Protein AF-F4WIS3-F1 (afdb_monomer)

Secondary structure (DSSP, 8-state):
-TTTTT----HHHHHHHHHHH-SS-SSS--HHHHHHHHHHHHTT-SPTT-HHHHHHHHH---HHHHHHHHHHHHHHHHHHHHHHHHHHHHHHHHHHHHHHHHHHHHHHHHHHHHHHHHHH--

Mean predicted aligned error: 10.03 Å

Radius of gyration: 25.32 Å; Cα contacts (8 Å, |Δi|>4): 57; chains: 1; bounding box: 75×23×60 Å

Sequence (122 aa):
MMEVLGAPQTHLGLKAMIQEVDEDGDGRISFREFLLIYRKARAGELEQDSGLSQLARLTEVDVDEVGVTGAKNFFEAKIEQLRKASKFEDEIRMEQEERKREEEEKAARREQFRQKAAIFGK

Structure (mmCIF, N/CA/C/O backbone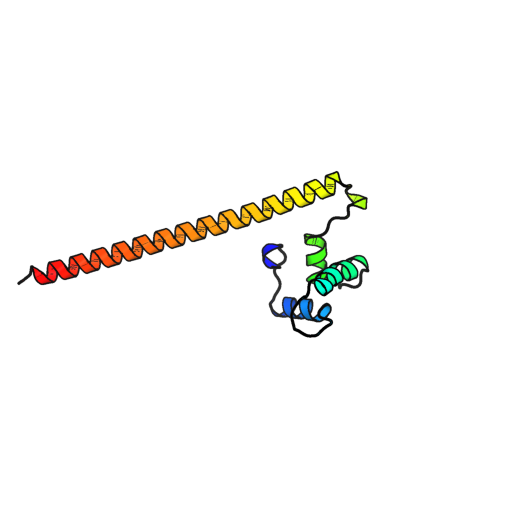):
data_AF-F4WIS3-F1
#
_entry.id   AF-F4WIS3-F1
#
loop_
_atom_site.group_PDB
_atom_site.id
_atom_site.type_symbol
_atom_site.label_atom_id
_atom_site.label_alt_id
_atom_site.label_comp_id
_atom_site.label_asym_id
_atom_site.label_entity_id
_atom_site.label_seq_id
_atom_site.pdbx_PDB_ins_code
_atom_site.Cartn_x
_atom_site.Cartn_y
_atom_site.Cartn_z
_atom_site.occupancy
_atom_site.B_iso_or_equiv
_atom_site.auth_seq_id
_atom_site.auth_comp_id
_atom_site.auth_asym_id
_atom_site.auth_atom_id
_atom_site.pdbx_PDB_model_num
ATOM 1 N N . MET A 1 1 ? -9.412 -2.317 1.793 1.00 74.12 1 MET A N 1
ATOM 2 C CA . MET A 1 1 ? -7.968 -2.553 1.539 1.00 74.12 1 MET A CA 1
ATOM 3 C C . MET A 1 1 ? -7.242 -1.254 1.211 1.00 74.12 1 MET A C 1
ATOM 5 O O . MET A 1 1 ? -6.413 -0.853 2.009 1.00 74.12 1 MET A O 1
ATOM 9 N N . MET A 1 2 ? -7.571 -0.565 0.111 1.00 84.94 2 MET A N 1
ATOM 10 C CA . MET A 1 2 ? -6.877 0.673 -0.297 1.00 84.94 2 MET A CA 1
ATOM 11 C C . MET A 1 2 ? -6.971 1.824 0.725 1.00 84.94 2 MET A C 1
ATOM 13 O O . MET A 1 2 ? -5.998 2.543 0.930 1.00 84.94 2 MET A O 1
ATOM 17 N N . GLU A 1 3 ? -8.090 1.940 1.448 1.00 84.00 3 GLU A N 1
ATOM 18 C CA . GLU A 1 3 ? -8.252 2.901 2.556 1.00 84.00 3 GLU A CA 1
ATOM 19 C C . GLU A 1 3 ? -7.243 2.665 3.691 1.00 84.00 3 GLU A C 1
ATOM 21 O O . GLU A 1 3 ? -6.596 3.602 4.148 1.00 84.00 3 GLU A O 1
ATOM 26 N N . VAL A 1 4 ? -7.035 1.402 4.082 1.00 78.56 4 VAL A N 1
ATOM 27 C CA . VAL A 1 4 ? -6.077 1.004 5.135 1.00 78.56 4 VAL A CA 1
ATOM 28 C C . VAL A 1 4 ? -4.634 1.302 4.720 1.00 78.56 4 VAL A C 1
ATOM 30 O O . VAL A 1 4 ? -3.771 1.544 5.559 1.00 78.56 4 VAL A O 1
ATOM 33 N N . LEU A 1 5 ? -4.363 1.303 3.416 1.00 78.88 5 LEU A N 1
ATOM 34 C CA . LEU A 1 5 ? -3.048 1.622 2.871 1.00 78.88 5 LEU A CA 1
ATOM 35 C C . LEU A 1 5 ? -2.798 3.134 2.754 1.00 78.88 5 LEU A C 1
ATOM 37 O O . LEU A 1 5 ? -1.689 3.519 2.396 1.00 78.88 5 LEU A O 1
ATOM 41 N N . GLY A 1 6 ? -3.780 3.984 3.080 1.00 80.38 6 GLY A N 1
ATOM 42 C CA . GLY A 1 6 ? -3.658 5.444 3.003 1.00 80.38 6 GLY A CA 1
ATOM 43 C C . GLY A 1 6 ? -3.843 6.021 1.597 1.00 80.38 6 GLY A C 1
ATOM 44 O O . GLY A 1 6 ? -3.587 7.203 1.388 1.00 80.38 6 GLY A O 1
ATOM 45 N N . ALA A 1 7 ? -4.307 5.210 0.643 1.00 85.44 7 ALA A N 1
ATOM 46 C CA . ALA A 1 7 ? -4.592 5.613 -0.732 1.00 85.44 7 ALA A CA 1
ATOM 47 C C . ALA A 1 7 ? -6.039 5.250 -1.094 1.00 85.44 7 ALA A C 1
ATOM 49 O O . ALA A 1 7 ? -6.259 4.324 -1.878 1.00 85.44 7 ALA A O 1
ATOM 50 N N . PRO A 1 8 ? -7.045 5.921 -0.500 1.00 88.56 8 PRO A N 1
ATOM 51 C CA . PRO A 1 8 ? -8.446 5.603 -0.749 1.00 88.56 8 PRO A CA 1
ATOM 52 C C . PRO A 1 8 ? -8.769 5.706 -2.244 1.00 88.56 8 PRO A C 1
ATOM 54 O O . PRO A 1 8 ? -8.333 6.627 -2.931 1.00 88.56 8 PRO A O 1
ATOM 57 N N . GLN A 1 9 ? -9.545 4.747 -2.744 1.00 90.69 9 GLN A N 1
ATOM 58 C CA . GLN A 1 9 ? -9.948 4.665 -4.146 1.00 90.69 9 GLN A CA 1
ATOM 59 C C . GLN A 1 9 ? -11.468 4.696 -4.252 1.00 90.69 9 GLN A C 1
ATOM 61 O O . GLN A 1 9 ? -12.176 4.185 -3.384 1.00 90.69 9 GLN A O 1
ATOM 66 N N . THR A 1 10 ? -11.978 5.264 -5.343 1.00 93.06 10 THR A N 1
ATOM 67 C CA . THR A 1 10 ? -13.413 5.192 -5.640 1.00 93.06 10 THR A CA 1
ATOM 68 C C . THR A 1 10 ? -13.803 3.766 -6.025 1.00 93.06 10 THR A C 1
ATOM 70 O O . THR A 1 10 ? -12.976 2.980 -6.482 1.00 93.06 10 THR A O 1
ATOM 73 N N . HIS A 1 11 ? -15.089 3.432 -5.919 1.00 90.31 11 HIS A N 1
ATOM 74 C CA . HIS A 1 11 ? -15.586 2.131 -6.374 1.00 90.31 11 HIS A CA 1
ATOM 75 C C . HIS A 1 11 ? -15.299 1.874 -7.869 1.00 90.31 11 HIS A C 1
ATOM 77 O O . HIS A 1 11 ? -15.005 0.748 -8.260 1.00 90.31 11 HIS A O 1
ATOM 83 N N . LEU A 1 12 ? -15.347 2.919 -8.705 1.00 92.62 12 LEU A N 1
ATOM 84 C CA . LEU A 1 12 ? -14.958 2.827 -10.116 1.00 92.62 12 LEU A CA 1
ATOM 85 C C . LEU A 1 12 ? -13.453 2.575 -10.271 1.00 92.62 12 LEU A C 1
ATOM 87 O O . LEU A 1 12 ? -13.070 1.720 -11.062 1.00 92.62 12 LEU A O 1
ATOM 91 N N . GLY A 1 13 ? -12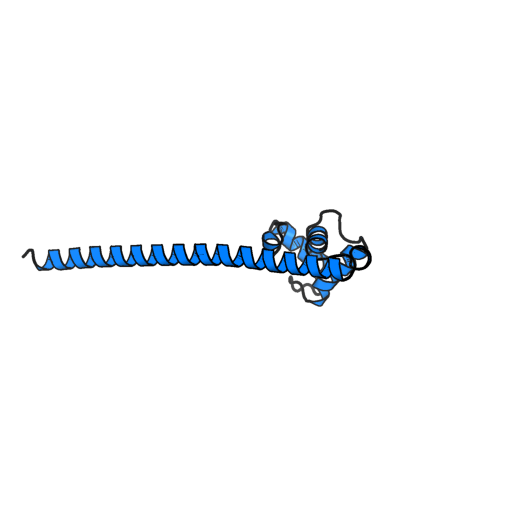.622 3.255 -9.475 1.00 91.75 13 GLY A N 1
ATOM 92 C CA . GLY A 1 13 ? -11.175 3.034 -9.448 1.00 91.75 13 GLY A CA 1
ATOM 93 C C . GLY A 1 13 ? -10.815 1.604 -9.046 1.00 91.75 13 GLY A C 1
ATOM 94 O O . GLY A 1 13 ? -10.028 0.959 -9.726 1.00 91.75 13 GLY A O 1
ATOM 95 N N . LEU A 1 14 ? -11.462 1.059 -8.012 1.00 92.19 14 LEU A N 1
ATOM 96 C CA . LEU A 1 14 ? -11.258 -0.333 -7.596 1.00 92.19 14 LEU A CA 1
ATOM 97 C C . LEU A 1 14 ? -11.651 -1.334 -8.689 1.00 92.19 14 LEU A C 1
ATOM 99 O O . LEU A 1 14 ? -10.941 -2.312 -8.901 1.00 92.19 14 LEU A O 1
ATOM 103 N N . LYS A 1 15 ? -12.754 -1.089 -9.405 1.00 93.19 15 LYS A N 1
ATOM 104 C CA . LYS A 1 15 ? -13.147 -1.933 -10.542 1.00 93.19 15 LYS A CA 1
ATOM 105 C C . LYS A 1 15 ? -12.124 -1.891 -11.671 1.00 93.19 15 LYS A C 1
ATOM 107 O O . LYS A 1 15 ? -11.796 -2.944 -12.202 1.00 93.19 15 LYS A O 1
ATOM 112 N N . ALA A 1 16 ? -11.616 -0.706 -12.005 1.00 92.50 16 ALA A N 1
ATOM 113 C CA . ALA A 1 16 ? -10.574 -0.555 -13.017 1.00 92.50 16 ALA A CA 1
ATOM 114 C C . ALA A 1 16 ? -9.287 -1.291 -12.609 1.00 92.50 16 ALA A C 1
ATOM 116 O O . ALA A 1 16 ? -8.721 -2.020 -13.414 1.00 92.50 16 ALA A O 1
ATOM 117 N N . MET A 1 17 ? -8.886 -1.182 -11.338 1.00 93.31 17 MET A N 1
ATOM 118 C CA . MET A 1 17 ? -7.725 -1.899 -10.803 1.00 93.31 17 MET A CA 1
ATOM 119 C C . MET A 1 17 ? -7.860 -3.420 -10.926 1.00 93.31 17 MET A C 1
ATOM 121 O O . MET A 1 17 ? -6.889 -4.077 -11.278 1.00 93.31 17 MET A O 1
ATOM 125 N N . ILE A 1 18 ? -9.039 -3.981 -10.625 1.00 94.19 18 ILE A N 1
ATOM 126 C CA . ILE A 1 18 ? -9.294 -5.422 -10.783 1.00 94.19 18 ILE A CA 1
ATOM 127 C C . ILE A 1 18 ? -9.192 -5.796 -12.263 1.00 94.19 18 ILE A C 1
ATOM 129 O O . ILE A 1 18 ? -8.398 -6.655 -12.615 1.00 94.19 18 ILE A O 1
ATOM 133 N N . GLN A 1 19 ? -9.914 -5.087 -13.135 1.00 93.50 19 GLN A N 1
ATOM 134 C CA . GLN A 1 19 ? -9.942 -5.360 -14.578 1.00 93.50 19 GLN A CA 1
ATOM 135 C C . GLN A 1 19 ? -8.565 -5.310 -15.253 1.00 93.50 19 GLN A C 1
ATOM 137 O O . GLN A 1 19 ? -8.360 -5.955 -16.274 1.00 93.50 19 GLN A O 1
ATOM 142 N N . GLU A 1 20 ? -7.623 -4.536 -14.718 1.00 92.31 20 GLU A N 1
ATOM 143 C CA . GLU A 1 20 ? -6.277 -4.420 -15.277 1.00 92.31 20 GLU A CA 1
ATOM 144 C C . GLU A 1 20 ? -5.413 -5.677 -15.059 1.00 92.31 20 GLU A C 1
ATOM 146 O O . GLU A 1 20 ? -4.459 -5.912 -15.812 1.00 92.31 20 GLU A O 1
ATOM 151 N N . VAL A 1 21 ? -5.706 -6.483 -14.034 1.00 93.50 21 VAL A N 1
ATOM 152 C CA . VAL A 1 21 ? -4.911 -7.673 -13.672 1.00 93.50 21 VAL A CA 1
ATOM 153 C C . VAL A 1 21 ? -5.700 -8.975 -13.623 1.00 93.50 21 VAL A C 1
ATOM 155 O O . VAL A 1 21 ? -5.063 -10.018 -13.547 1.00 93.50 21 VAL A O 1
ATOM 158 N N . ASP A 1 22 ? -7.028 -8.910 -13.683 1.00 95.88 22 ASP A N 1
ATOM 159 C CA . ASP A 1 22 ? -7.950 -10.044 -13.772 1.00 95.88 22 ASP A CA 1
ATOM 160 C C . ASP A 1 22 ? -7.810 -10.731 -15.144 1.00 95.88 22 ASP A C 1
ATOM 162 O O . ASP A 1 22 ? -8.353 -10.278 -16.155 1.00 95.88 22 ASP A O 1
ATOM 166 N N . GLU A 1 23 ? -6.993 -11.784 -15.199 1.00 94.44 23 GLU A N 1
ATOM 167 C CA . GLU A 1 23 ? -6.702 -12.531 -16.426 1.00 94.44 23 GLU A CA 1
ATOM 168 C C . GLU A 1 23 ? -7.743 -13.629 -16.687 1.00 94.44 23 GLU A C 1
ATOM 170 O O . GLU A 1 23 ? -7.907 -14.041 -17.840 1.00 94.44 23 GLU A O 1
ATOM 175 N N . ASP A 1 24 ? -8.428 -14.114 -15.644 1.00 95.00 24 ASP A N 1
ATOM 176 C CA . ASP A 1 24 ? -9.429 -15.181 -15.751 1.00 95.00 24 ASP A CA 1
ATOM 177 C C . ASP A 1 24 ? -10.887 -14.683 -15.810 1.00 95.00 24 ASP A C 1
ATOM 179 O O . ASP A 1 24 ? -11.779 -15.429 -16.231 1.00 95.00 24 ASP A O 1
ATOM 183 N N . GLY A 1 25 ? -11.117 -13.404 -15.516 1.00 95.38 25 GLY A N 1
ATOM 184 C CA . GLY A 1 25 ? -12.401 -12.726 -15.636 1.00 95.38 25 GLY A CA 1
ATOM 185 C C . GLY A 1 25 ? -13.381 -13.046 -14.507 1.00 95.38 25 GLY A C 1
ATOM 186 O O . GLY A 1 25 ? -14.591 -12.874 -14.701 1.00 95.38 25 GLY A O 1
ATOM 187 N N . ASP A 1 26 ? -12.913 -13.539 -13.355 1.00 95.44 26 ASP A N 1
ATOM 188 C CA . ASP A 1 26 ? -13.773 -13.874 -12.215 1.00 95.44 26 ASP A CA 1
ATOM 189 C C . ASP A 1 26 ? -14.205 -12.642 -11.387 1.00 95.44 26 ASP A C 1
ATOM 191 O O . ASP A 1 26 ? -15.058 -12.741 -10.490 1.00 95.44 26 ASP A O 1
ATOM 195 N N . GLY A 1 27 ? -13.671 -11.461 -11.724 1.00 93.81 27 GLY A N 1
ATOM 196 C CA . GLY A 1 27 ? -13.956 -10.193 -11.062 1.00 93.81 27 GLY A CA 1
ATOM 197 C C . GLY A 1 27 ? -13.303 -10.064 -9.686 1.00 93.81 27 GLY A C 1
ATOM 198 O O . GLY A 1 27 ? -13.730 -9.227 -8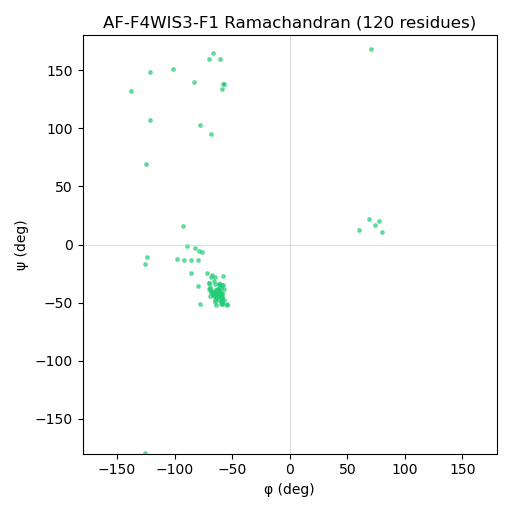.878 1.00 93.81 27 GLY A O 1
ATOM 199 N N . ARG A 1 28 ? -12.308 -10.898 -9.383 1.00 92.94 28 ARG A N 1
ATOM 200 C CA . ARG A 1 28 ? -11.508 -10.899 -8.157 1.00 92.94 28 ARG A CA 1
ATOM 201 C C . ARG A 1 28 ? -10.029 -10.821 -8.534 1.00 92.94 28 ARG A C 1
ATOM 203 O O . ARG A 1 28 ? -9.659 -10.643 -9.681 1.00 92.94 28 ARG A O 1
ATOM 210 N N . ILE A 1 29 ? -9.177 -10.830 -7.512 1.00 93.06 29 ILE A N 1
ATOM 211 C CA . ILE A 1 29 ? -7.727 -10.874 -7.690 1.00 93.06 29 ILE A CA 1
ATOM 212 C C . ILE A 1 29 ? -7.244 -12.125 -6.969 1.00 93.06 29 ILE A C 1
ATOM 214 O O . ILE A 1 29 ? -7.235 -12.191 -5.735 1.00 93.06 29 ILE A O 1
ATOM 218 N N . SER A 1 30 ? -6.863 -13.127 -7.746 1.00 95.31 30 SER A N 1
ATOM 219 C CA . SER A 1 30 ? -6.160 -14.309 -7.272 1.00 95.31 30 SER A CA 1
ATOM 220 C C . SER A 1 30 ? -4.752 -13.947 -6.785 1.00 95.31 30 SER A C 1
ATOM 222 O O . SER A 1 30 ? -4.194 -12.893 -7.093 1.00 95.31 30 SER A O 1
ATOM 224 N N . PHE A 1 31 ? -4.112 -14.851 -6.040 1.00 94.19 31 PHE A N 1
ATOM 225 C CA . PHE A 1 31 ? -2.739 -14.623 -5.581 1.00 94.19 31 PHE A CA 1
ATOM 226 C C . PHE A 1 31 ? -1.752 -14.410 -6.743 1.00 94.19 31 PHE A C 1
ATOM 228 O O . PHE A 1 31 ? -0.835 -13.599 -6.637 1.00 94.19 31 PHE A O 1
ATOM 235 N N . ARG A 1 32 ? -1.952 -15.101 -7.875 1.00 95.56 32 ARG A N 1
ATOM 236 C CA . ARG A 1 32 ? -1.104 -14.939 -9.064 1.00 95.56 32 ARG A CA 1
ATOM 237 C C . ARG A 1 32 ? -1.263 -13.546 -9.679 1.00 95.56 32 ARG A C 1
ATOM 239 O O . ARG A 1 32 ? -0.262 -12.924 -10.016 1.00 95.56 32 ARG A O 1
ATOM 246 N N . GLU A 1 33 ? -2.488 -13.049 -9.786 1.00 95.06 33 GLU A N 1
ATOM 247 C CA . GLU A 1 33 ? -2.781 -11.713 -10.327 1.00 95.06 33 GLU A CA 1
ATOM 248 C C . GLU A 1 33 ? -2.320 -10.613 -9.373 1.00 95.06 33 GLU A C 1
ATOM 250 O O . GLU A 1 33 ? -1.800 -9.586 -9.802 1.00 95.06 33 GLU A O 1
ATOM 255 N N . PHE A 1 34 ? -2.384 -10.865 -8.064 1.00 92.56 34 PHE A N 1
ATOM 256 C CA . PHE A 1 34 ? -1.782 -9.981 -7.075 1.00 92.56 34 PHE A CA 1
ATOM 257 C C . PHE A 1 34 ? -0.271 -9.820 -7.299 1.00 92.56 34 PHE A C 1
ATOM 259 O O . PHE A 1 34 ? 0.234 -8.701 -7.303 1.00 92.56 34 PHE A O 1
ATOM 266 N N . LEU A 1 35 ? 0.461 -10.911 -7.557 1.00 92.69 35 LEU A N 1
ATOM 267 C CA . LEU A 1 35 ? 1.888 -10.835 -7.907 1.00 92.69 35 LEU A CA 1
ATOM 268 C C . LEU A 1 35 ? 2.127 -10.131 -9.251 1.00 92.69 35 LEU A C 1
ATOM 270 O O . LEU A 1 35 ? 3.152 -9.465 -9.430 1.00 92.69 35 LEU A O 1
ATOM 274 N N . LEU A 1 36 ? 1.184 -10.249 -10.189 1.00 93.50 36 LEU A N 1
ATOM 275 C CA . LEU A 1 36 ? 1.258 -9.578 -11.483 1.00 93.50 36 LEU A CA 1
ATOM 276 C C . LEU A 1 36 ? 1.279 -8.053 -11.328 1.00 93.50 36 LEU A C 1
ATOM 278 O O . LEU A 1 36 ? 1.993 -7.398 -12.084 1.00 93.50 36 LEU A O 1
ATOM 282 N N . ILE A 1 37 ? 0.592 -7.496 -10.324 1.00 93.00 37 ILE A N 1
ATOM 283 C CA . ILE A 1 37 ? 0.626 -6.056 -10.015 1.00 93.00 37 ILE A CA 1
ATOM 284 C C . ILE A 1 37 ? 2.072 -5.581 -9.818 1.00 93.00 37 ILE A C 1
ATOM 286 O O . ILE A 1 37 ? 2.506 -4.636 -10.474 1.00 93.00 37 ILE A O 1
ATOM 290 N N . TYR A 1 38 ? 2.845 -6.268 -8.974 1.00 91.75 38 TYR A N 1
ATOM 291 C CA . TYR A 1 38 ? 4.238 -5.905 -8.684 1.00 91.75 38 TYR A CA 1
ATOM 292 C C . TYR A 1 38 ? 5.155 -6.133 -9.887 1.00 91.75 38 TYR A C 1
ATOM 294 O O . TYR A 1 38 ? 6.033 -5.317 -10.170 1.00 91.75 38 TYR A O 1
ATOM 302 N N . ARG A 1 39 ? 4.915 -7.199 -10.663 1.00 92.50 39 ARG A N 1
ATOM 303 C CA . ARG A 1 39 ? 5.629 -7.427 -11.929 1.00 92.50 39 ARG A CA 1
ATOM 304 C C . ARG A 1 39 ? 5.427 -6.255 -12.893 1.00 92.50 39 ARG A C 1
ATOM 306 O O . ARG A 1 39 ? 6.405 -5.748 -13.437 1.00 92.50 39 ARG A O 1
ATOM 313 N N . LYS A 1 40 ? 4.174 -5.836 -13.098 1.00 92.38 40 LYS A N 1
ATOM 314 C CA . LYS A 1 40 ? 3.806 -4.713 -13.971 1.00 92.38 40 LYS A CA 1
ATOM 315 C C . LYS A 1 40 ? 4.378 -3.394 -13.450 1.00 92.38 40 LYS A C 1
ATOM 317 O O . LYS A 1 40 ? 4.918 -2.621 -14.236 1.00 92.38 40 LYS A O 1
ATOM 322 N N . ALA A 1 41 ? 4.326 -3.164 -12.135 1.00 91.56 41 ALA A N 1
ATOM 323 C CA . ALA A 1 41 ? 4.900 -1.980 -11.497 1.00 91.56 41 ALA A CA 1
ATOM 324 C C . ALA A 1 41 ? 6.404 -1.870 -11.776 1.00 91.56 41 ALA A C 1
ATOM 326 O O . ALA A 1 41 ? 6.869 -0.848 -12.277 1.00 91.56 41 ALA A O 1
ATOM 327 N N . ARG A 1 42 ? 7.151 -2.955 -11.537 1.00 88.38 42 ARG A N 1
ATOM 328 C CA . ARG A 1 42 ? 8.596 -3.016 -11.783 1.00 88.38 42 ARG A CA 1
ATOM 329 C C . ARG A 1 42 ? 8.954 -2.889 -13.266 1.00 88.38 42 ARG A C 1
ATOM 331 O O . ARG A 1 42 ? 9.991 -2.326 -13.598 1.00 88.38 42 ARG A O 1
ATOM 338 N N . ALA A 1 43 ? 8.107 -3.406 -14.153 1.00 91.69 43 ALA A N 1
ATOM 339 C CA . ALA A 1 43 ? 8.273 -3.275 -15.598 1.00 91.69 43 ALA A CA 1
ATOM 340 C C . ALA A 1 43 ? 7.902 -1.877 -16.136 1.00 91.69 43 ALA A C 1
ATOM 342 O O . ALA A 1 43 ? 8.118 -1.612 -17.316 1.00 91.69 43 ALA A O 1
ATOM 343 N N . GLY A 1 44 ? 7.350 -0.986 -15.300 1.00 90.50 44 GLY A N 1
ATOM 344 C CA . GLY A 1 44 ? 6.862 0.326 -15.732 1.00 90.50 44 GLY A CA 1
ATOM 345 C C . GLY A 1 44 ? 5.621 0.247 -16.628 1.00 90.50 44 GLY A C 1
ATOM 346 O O . GLY A 1 44 ? 5.360 1.169 -17.393 1.00 90.50 44 GLY A O 1
ATOM 347 N N . GLU A 1 45 ? 4.876 -0.858 -16.559 1.00 93.25 45 GLU A N 1
ATOM 348 C CA . GLU A 1 45 ? 3.674 -1.106 -17.367 1.00 93.25 45 GLU A CA 1
ATOM 349 C C . GLU A 1 45 ? 2.406 -0.507 -16.740 1.00 93.25 45 GLU A C 1
ATOM 351 O O . GLU A 1 45 ? 1.378 -0.424 -17.406 1.00 93.25 45 GLU A O 1
ATOM 356 N N . LEU A 1 46 ? 2.467 -0.101 -15.467 1.00 90.75 46 LEU A N 1
ATOM 357 C CA . LEU A 1 46 ? 1.361 0.573 -14.788 1.00 90.75 46 LEU A CA 1
ATOM 358 C C . LEU A 1 46 ? 1.374 2.069 -15.101 1.00 90.75 46 LEU A C 1
ATOM 360 O O . LEU A 1 46 ? 2.426 2.712 -15.063 1.00 90.75 46 LEU A O 1
ATOM 364 N N . GLU A 1 47 ? 0.192 2.643 -15.317 1.00 89.06 47 GLU A N 1
ATOM 365 C CA . GLU A 1 47 ? 0.040 4.091 -15.460 1.00 89.06 47 GLU A CA 1
ATOM 366 C C . GLU A 1 47 ? 0.558 4.815 -14.204 1.00 89.06 47 GLU A C 1
ATOM 368 O O . GLU A 1 47 ? 0.325 4.379 -13.065 1.00 89.06 47 GLU A O 1
ATOM 373 N N . GLN A 1 48 ? 1.282 5.921 -14.412 1.00 86.06 48 GLN A N 1
ATOM 374 C CA . GLN A 1 48 ? 1.787 6.748 -13.318 1.00 86.06 48 GLN A CA 1
ATOM 375 C C . GLN A 1 48 ? 0.621 7.252 -12.468 1.00 86.06 48 GLN A C 1
ATOM 377 O O . GLN A 1 48 ? -0.401 7.691 -12.980 1.00 86.06 48 GLN A O 1
ATOM 382 N N . ASP A 1 49 ? 0.777 7.140 -11.152 1.00 84.75 49 ASP A N 1
ATOM 383 C CA . ASP A 1 49 ? -0.235 7.511 -10.157 1.00 84.75 49 ASP A CA 1
ATOM 384 C C . ASP A 1 49 ? -1.580 6.773 -10.238 1.00 84.75 49 ASP A C 1
ATOM 386 O O . ASP A 1 49 ? -2.503 7.105 -9.491 1.00 84.75 49 ASP A O 1
ATOM 390 N N . SER A 1 50 ? -1.665 5.693 -11.020 1.00 90.62 50 SER A N 1
ATOM 391 C CA . SER A 1 50 ? -2.783 4.748 -10.948 1.00 90.62 50 SER A CA 1
ATOM 392 C C . SER A 1 50 ? -2.901 4.100 -9.565 1.00 90.62 50 SER A C 1
ATOM 394 O O . SER A 1 50 ? -1.939 4.025 -8.792 1.00 90.62 50 SER A O 1
ATOM 396 N N . GLY A 1 51 ? -4.085 3.562 -9.258 1.00 90.12 51 GLY A N 1
ATOM 397 C CA . GLY A 1 51 ? -4.327 2.850 -8.001 1.00 90.12 51 GLY A CA 1
ATOM 398 C C . GLY A 1 51 ? -3.373 1.667 -7.787 1.00 90.12 51 GLY A C 1
ATOM 399 O O . GLY A 1 51 ? -2.887 1.473 -6.674 1.00 90.12 51 GLY A O 1
ATOM 400 N N . LEU A 1 52 ? -3.040 0.914 -8.844 1.00 91.62 52 LEU A N 1
ATOM 401 C CA . LEU A 1 52 ? -2.074 -0.189 -8.766 1.00 91.62 52 LEU A CA 1
ATOM 402 C C . LEU A 1 52 ? -0.637 0.308 -8.559 1.00 91.62 52 LEU A C 1
ATOM 404 O O . LEU A 1 52 ? 0.110 -0.279 -7.777 1.00 91.62 52 LEU A O 1
ATOM 408 N N . SER A 1 53 ? -0.261 1.419 -9.199 1.00 90.50 53 SER A N 1
ATOM 409 C CA . SER A 1 53 ? 1.053 2.043 -9.010 1.00 90.50 53 SER A CA 1
ATOM 410 C C . SER A 1 53 ? 1.231 2.547 -7.572 1.00 90.50 53 SER A C 1
ATOM 412 O O . SER A 1 53 ? 2.272 2.335 -6.950 1.00 90.50 53 SER A O 1
ATOM 414 N N . GLN A 1 54 ? 0.185 3.146 -6.993 1.00 90.25 54 GLN A N 1
ATOM 415 C CA . GLN A 1 54 ? 0.169 3.541 -5.583 1.00 90.25 54 GLN A CA 1
ATOM 416 C C . GLN A 1 54 ? 0.246 2.326 -4.647 1.00 90.25 54 GLN A C 1
ATOM 418 O O . GLN A 1 54 ? 1.018 2.346 -3.690 1.00 90.25 54 GLN A O 1
ATOM 423 N N . LEU A 1 55 ? -0.506 1.256 -4.934 1.00 89.69 55 LEU A N 1
ATOM 424 C CA . LEU A 1 55 ? -0.476 0.015 -4.155 1.00 89.69 55 LEU A CA 1
ATOM 425 C C . LEU A 1 55 ? 0.939 -0.578 -4.081 1.00 89.69 55 LEU A C 1
ATOM 427 O O . LEU A 1 55 ? 1.403 -0.899 -2.983 1.00 89.69 55 LEU A O 1
ATOM 431 N N . ALA A 1 56 ? 1.630 -0.680 -5.220 1.00 90.06 56 ALA A N 1
ATOM 432 C CA . ALA A 1 56 ? 2.998 -1.188 -5.278 1.00 90.06 56 ALA A CA 1
ATOM 433 C C . ALA A 1 56 ? 3.944 -0.330 -4.421 1.00 90.06 56 ALA A C 1
ATOM 435 O O . ALA A 1 56 ? 4.576 -0.840 -3.498 1.00 90.06 56 ALA A O 1
ATOM 436 N N . ARG A 1 57 ? 3.933 0.999 -4.606 1.00 87.00 57 ARG A N 1
ATOM 437 C CA . ARG A 1 57 ? 4.786 1.925 -3.833 1.00 87.00 57 ARG A CA 1
ATOM 438 C C . ARG A 1 57 ? 4.546 1.893 -2.322 1.00 87.00 57 ARG A C 1
ATOM 440 O O . ARG A 1 57 ? 5.469 2.110 -1.550 1.00 87.00 57 ARG A O 1
ATOM 447 N N . LEU A 1 58 ? 3.308 1.669 -1.881 1.00 85.62 58 LEU A N 1
ATOM 448 C CA . LEU A 1 58 ? 2.953 1.694 -0.455 1.00 85.62 58 LEU A CA 1
ATOM 449 C C . LEU A 1 58 ? 3.315 0.409 0.298 1.00 85.62 58 LEU A C 1
ATOM 451 O O . LEU A 1 58 ? 3.231 0.384 1.536 1.00 85.62 58 LEU A O 1
ATOM 455 N N . THR A 1 59 ? 3.640 -0.658 -0.435 1.00 83.44 59 THR A N 1
ATOM 456 C CA . THR A 1 59 ? 3.816 -2.012 0.109 1.00 83.44 59 THR A CA 1
ATOM 457 C C . THR A 1 59 ? 5.160 -2.646 -0.236 1.00 83.44 59 THR A C 1
ATOM 459 O O . THR A 1 59 ? 5.559 -3.588 0.447 1.00 83.44 59 THR A O 1
ATOM 462 N N . GLU A 1 60 ? 5.871 -2.121 -1.231 1.00 84.94 60 GLU A N 1
ATOM 463 C CA . GLU A 1 60 ? 7.180 -2.600 -1.668 1.00 84.94 60 GLU A CA 1
ATOM 464 C C . GLU A 1 60 ? 8.320 -1.723 -1.130 1.00 84.94 60 GLU A C 1
ATOM 466 O O . GLU A 1 60 ? 8.153 -0.529 -0.881 1.00 84.94 60 GLU A O 1
ATOM 471 N N . VAL A 1 61 ? 9.490 -2.335 -0.946 1.00 85.19 61 VAL A N 1
ATOM 472 C CA . VAL A 1 61 ? 10.742 -1.660 -0.595 1.00 85.19 61 VAL A CA 1
ATOM 473 C C . VAL A 1 61 ? 11.871 -2.264 -1.426 1.00 85.19 61 VAL A C 1
ATOM 475 O O . VAL A 1 61 ? 11.990 -3.488 -1.508 1.00 85.19 61 VAL A O 1
ATOM 478 N N . ASP A 1 62 ? 12.694 -1.415 -2.041 1.00 86.31 62 ASP A N 1
ATOM 479 C CA . ASP A 1 62 ? 13.845 -1.858 -2.827 1.00 86.31 62 ASP A CA 1
ATOM 480 C C . ASP A 1 62 ? 15.000 -2.242 -1.895 1.00 86.31 62 ASP A C 1
ATOM 482 O O . ASP A 1 62 ? 15.686 -1.391 -1.328 1.00 86.31 62 ASP A O 1
ATOM 486 N N . VAL A 1 63 ? 15.199 -3.547 -1.712 1.00 88.00 63 VAL A N 1
ATOM 487 C CA . VAL A 1 63 ? 16.240 -4.093 -0.830 1.00 88.00 63 VAL A CA 1
ATOM 488 C C . VAL A 1 63 ? 17.647 -3.838 -1.373 1.00 88.00 63 VAL A C 1
ATOM 490 O O . VAL A 1 63 ? 18.572 -3.726 -0.567 1.00 88.00 63 VAL A O 1
ATOM 493 N N . ASP A 1 64 ? 17.826 -3.728 -2.692 1.00 89.44 64 ASP A N 1
ATOM 494 C CA . ASP A 1 64 ? 19.133 -3.432 -3.287 1.00 89.44 64 ASP A CA 1
ATOM 495 C C . ASP A 1 64 ? 19.545 -1.984 -2.977 1.00 89.44 64 ASP A C 1
ATOM 497 O O . ASP A 1 64 ? 20.723 -1.711 -2.738 1.00 89.44 64 ASP A O 1
ATOM 501 N N . GLU A 1 65 ? 18.571 -1.073 -2.891 1.00 90.12 65 GLU A N 1
ATOM 502 C CA . GLU A 1 65 ? 18.789 0.321 -2.496 1.00 90.12 65 GLU A CA 1
ATOM 503 C C . GLU A 1 65 ? 18.952 0.489 -0.974 1.00 90.12 65 GLU A C 1
ATOM 505 O O . GLU A 1 65 ? 19.915 1.109 -0.513 1.00 90.12 65 GLU A O 1
ATOM 510 N N . VAL A 1 66 ? 18.028 -0.054 -0.166 1.00 89.94 66 VAL A N 1
ATOM 511 C CA . VAL A 1 66 ? 17.992 0.211 1.292 1.00 89.94 66 VAL A CA 1
ATOM 512 C C . VAL A 1 66 ? 18.783 -0.795 2.135 1.00 89.94 66 VAL A C 1
ATOM 514 O O . VAL A 1 66 ? 19.008 -0.581 3.332 1.00 89.94 66 VAL A O 1
ATOM 517 N N . GLY A 1 67 ? 19.183 -1.918 1.541 1.00 93.00 67 GLY A N 1
ATOM 518 C CA . GLY A 1 67 ? 19.811 -3.042 2.224 1.00 93.00 67 GLY A CA 1
ATOM 519 C C . GLY A 1 67 ? 18.863 -3.827 3.143 1.00 93.00 67 GL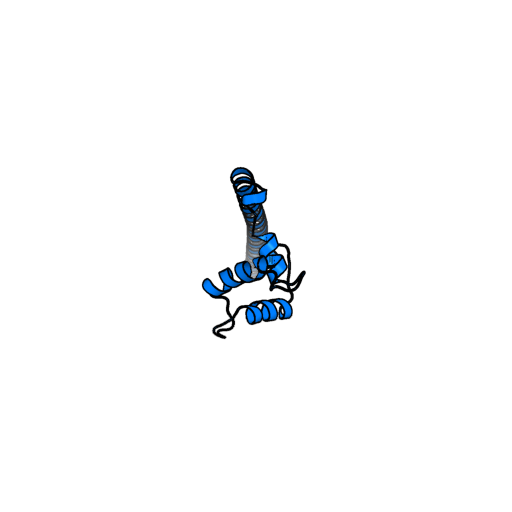Y A C 1
ATOM 520 O O . GLY A 1 67 ? 17.768 -3.399 3.511 1.00 93.00 67 GLY A O 1
ATOM 521 N N . VAL A 1 68 ? 19.315 -5.001 3.592 1.00 92.00 68 VAL A N 1
ATOM 522 C CA . VAL A 1 68 ? 18.507 -5.923 4.419 1.00 92.00 68 VAL A CA 1
ATOM 523 C C . VAL A 1 68 ? 18.047 -5.279 5.735 1.00 92.00 68 VAL A C 1
ATOM 525 O O . VAL A 1 68 ? 16.918 -5.489 6.177 1.00 9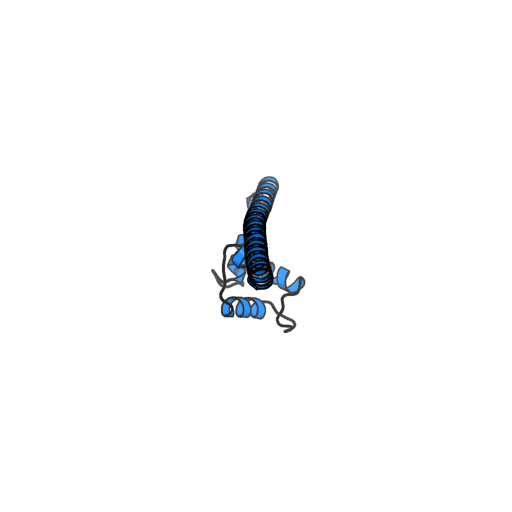2.00 68 VAL A O 1
ATOM 528 N N . THR A 1 69 ? 18.895 -4.452 6.354 1.00 92.00 69 THR A N 1
ATOM 529 C CA . THR A 1 69 ? 18.549 -3.725 7.585 1.00 92.00 69 THR A CA 1
ATOM 530 C C . THR A 1 69 ? 17.486 -2.653 7.335 1.00 92.00 69 THR A C 1
ATOM 532 O O . THR A 1 69 ? 16.571 -2.509 8.144 1.00 92.00 69 THR A O 1
ATOM 535 N N . GLY A 1 70 ? 17.569 -1.925 6.216 1.00 92.75 70 GLY A N 1
ATOM 536 C CA . GLY A 1 70 ? 16.561 -0.933 5.838 1.00 92.75 70 GLY A CA 1
ATOM 537 C C . GLY A 1 70 ? 15.203 -1.583 5.583 1.00 92.75 70 GLY A C 1
ATOM 538 O O . GLY A 1 70 ? 14.195 -1.141 6.134 1.00 92.75 70 GLY A O 1
ATOM 539 N N . ALA A 1 71 ? 15.193 -2.697 4.848 1.00 91.56 71 ALA A N 1
ATOM 540 C CA . ALA A 1 71 ? 13.984 -3.468 4.578 1.00 91.56 71 ALA A CA 1
ATOM 541 C C . ALA A 1 71 ? 13.343 -3.998 5.871 1.00 91.56 71 ALA A C 1
ATOM 543 O O . ALA A 1 71 ? 12.134 -3.865 6.064 1.00 91.56 71 ALA A O 1
ATOM 544 N N . LYS A 1 72 ? 14.150 -4.527 6.803 1.00 92.31 72 LYS A N 1
ATOM 545 C CA . LYS A 1 72 ? 13.674 -4.942 8.131 1.00 92.31 72 LYS A CA 1
ATOM 546 C C . LYS A 1 72 ? 12.956 -3.794 8.848 1.00 92.31 72 LYS A C 1
ATOM 548 O O . LYS A 1 72 ? 11.819 -3.968 9.281 1.00 92.31 72 LYS A O 1
ATOM 553 N N . ASN A 1 73 ? 13.598 -2.630 8.945 1.00 92.81 73 ASN A N 1
ATOM 554 C CA . ASN A 1 73 ? 13.037 -1.478 9.651 1.00 92.81 73 ASN A CA 1
ATOM 555 C C . ASN A 1 73 ? 11.747 -0.970 8.986 1.00 92.81 73 ASN A C 1
ATOM 557 O O . ASN A 1 73 ? 10.802 -0.605 9.684 1.00 92.81 73 ASN A O 1
ATOM 561 N N . PHE A 1 74 ? 11.683 -0.983 7.650 1.00 89.94 74 PHE A N 1
ATOM 562 C CA . PHE A 1 74 ? 10.481 -0.628 6.895 1.00 89.94 74 PHE A CA 1
ATOM 563 C C . PHE A 1 74 ? 9.292 -1.521 7.275 1.00 89.94 74 PHE A C 1
ATOM 565 O O . PHE A 1 74 ? 8.224 -1.018 7.638 1.00 89.94 74 PHE A O 1
ATOM 572 N N . PHE A 1 75 ? 9.478 -2.845 7.258 1.00 88.44 75 PHE A N 1
ATOM 573 C CA . PHE A 1 75 ? 8.407 -3.778 7.606 1.00 88.44 75 PHE A CA 1
ATOM 574 C C . PHE A 1 75 ? 8.046 -3.733 9.096 1.00 88.44 75 PHE A C 1
ATOM 576 O O . PHE A 1 75 ? 6.860 -3.779 9.421 1.00 88.44 75 PHE A O 1
ATOM 583 N N . GLU A 1 76 ? 9.018 -3.581 10.003 1.00 89.38 76 GLU A N 1
ATOM 584 C CA . GLU A 1 76 ? 8.744 -3.395 11.437 1.00 89.38 76 GLU A CA 1
ATOM 585 C C . GLU A 1 76 ? 7.876 -2.151 11.684 1.00 89.38 76 GLU A C 1
ATOM 587 O O . GLU A 1 76 ? 6.841 -2.244 12.351 1.00 89.38 76 GLU A O 1
ATOM 592 N N . ALA A 1 77 ? 8.225 -1.016 11.069 1.00 87.56 77 ALA A N 1
ATOM 593 C CA . ALA A 1 77 ? 7.443 0.214 11.164 1.00 87.56 77 ALA A CA 1
ATOM 594 C C . ALA A 1 77 ? 6.026 0.049 10.586 1.00 87.56 77 ALA A C 1
ATOM 596 O O . ALA A 1 77 ? 5.049 0.500 11.193 1.00 87.56 77 ALA A O 1
ATOM 597 N N . LYS A 1 78 ? 5.882 -0.640 9.445 1.00 83.81 78 LYS A N 1
ATOM 598 C CA . LYS A 1 78 ? 4.574 -0.895 8.819 1.00 83.81 78 LYS A CA 1
ATOM 599 C C . LYS A 1 78 ? 3.679 -1.774 9.698 1.00 83.81 78 LYS A C 1
ATOM 601 O O . LYS A 1 78 ? 2.495 -1.478 9.860 1.00 83.81 78 LYS A O 1
ATOM 606 N N . ILE A 1 79 ? 4.237 -2.829 10.300 1.00 85.12 79 ILE A N 1
ATOM 607 C CA . ILE A 1 79 ? 3.513 -3.709 11.230 1.00 85.12 79 ILE A CA 1
ATOM 608 C C . ILE A 1 79 ? 3.035 -2.916 12.450 1.00 85.12 79 ILE A C 1
ATOM 610 O O . ILE A 1 79 ? 1.892 -3.079 12.883 1.00 85.12 79 ILE A O 1
ATOM 614 N N . GLU A 1 80 ? 3.880 -2.048 13.006 1.00 85.69 80 GLU A N 1
ATOM 615 C CA . GLU A 1 80 ? 3.505 -1.221 14.152 1.00 85.69 80 GLU A CA 1
ATOM 616 C C . GLU A 1 80 ? 2.377 -0.234 13.807 1.00 85.69 80 GLU A C 1
ATOM 618 O O . GLU A 1 80 ? 1.430 -0.096 14.586 1.00 85.69 80 GLU A O 1
ATOM 623 N N . GLN A 1 81 ? 2.426 0.403 12.632 1.00 81.50 81 GLN A N 1
ATOM 624 C CA . GLN A 1 81 ? 1.357 1.287 12.152 1.00 81.50 81 GLN A CA 1
ATOM 625 C C . GLN A 1 81 ? 0.015 0.556 12.024 1.00 81.50 81 GLN A C 1
ATOM 627 O O . GLN A 1 81 ? -0.991 1.030 12.554 1.00 81.50 81 GLN A O 1
ATOM 632 N N . LEU A 1 82 ? 0.003 -0.620 11.389 1.00 76.56 82 LEU A N 1
ATOM 633 C CA . LEU A 1 82 ? -1.213 -1.427 11.236 1.00 76.56 82 LEU A CA 1
ATOM 634 C C . LEU A 1 82 ? -1.782 -1.869 12.594 1.00 76.56 82 LEU A C 1
ATOM 636 O O . LEU A 1 82 ? -2.994 -1.838 12.802 1.00 76.56 82 LEU A O 1
ATOM 640 N N . ARG A 1 83 ? -0.915 -2.222 13.553 1.00 80.31 83 ARG A N 1
ATOM 641 C CA . ARG A 1 83 ? -1.336 -2.572 14.920 1.00 80.31 83 ARG A CA 1
ATOM 642 C C . ARG A 1 83 ? -1.959 -1.395 15.670 1.00 80.31 83 ARG A C 1
ATOM 644 O O . ARG A 1 83 ? -2.910 -1.606 16.417 1.00 80.31 83 ARG A O 1
ATOM 651 N N . LYS A 1 84 ? -1.429 -0.178 15.511 1.00 78.31 84 LYS A N 1
ATOM 652 C CA . LYS A 1 84 ? -1.970 1.025 16.171 1.00 78.31 84 LYS A CA 1
ATOM 653 C C . LYS A 1 84 ? -3.368 1.372 15.661 1.00 78.31 84 LYS A C 1
ATOM 655 O O . LYS A 1 84 ? -4.241 1.637 16.481 1.00 78.31 84 LYS A O 1
ATOM 660 N N . ALA A 1 85 ? -3.584 1.313 14.345 1.00 70.69 85 ALA A N 1
ATOM 661 C CA . ALA A 1 85 ? -4.895 1.566 13.746 1.00 70.69 85 ALA A CA 1
ATOM 662 C C . ALA A 1 85 ? -5.959 0.581 14.263 1.00 70.69 85 ALA A C 1
ATOM 664 O O . ALA A 1 85 ? -7.016 1.011 1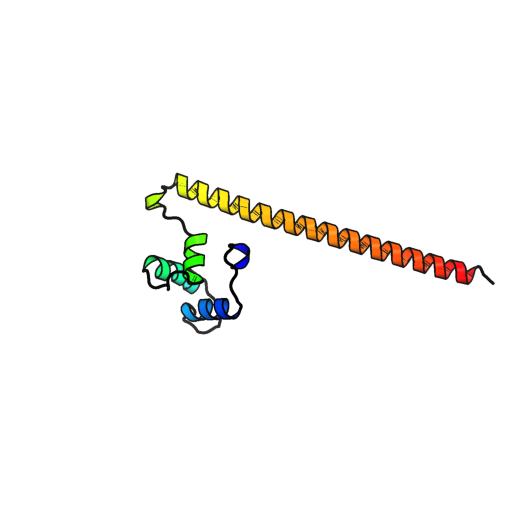4.713 1.00 70.69 85 ALA A O 1
ATOM 665 N N . SER A 1 86 ? -5.633 -0.718 14.313 1.00 75.62 86 SER A N 1
ATOM 666 C CA . SER A 1 86 ? -6.543 -1.748 14.841 1.00 75.62 86 SER A CA 1
ATOM 667 C C . SER A 1 86 ? -6.948 -1.483 16.293 1.00 75.62 86 SER A C 1
ATOM 669 O O . SER A 1 86 ? -8.126 -1.552 16.618 1.00 75.62 86 SER A O 1
ATOM 671 N N . LYS A 1 87 ? -5.994 -1.135 17.169 1.00 77.12 87 LYS A N 1
ATOM 672 C CA . LYS A 1 87 ? -6.290 -0.897 18.593 1.00 77.12 87 LYS A CA 1
ATOM 673 C C . LYS A 1 87 ? -7.252 0.267 18.814 1.00 77.12 87 LYS A C 1
ATOM 675 O O . LYS A 1 87 ? -8.150 0.158 19.638 1.00 77.12 87 LYS A O 1
ATOM 680 N N . PHE A 1 88 ? -7.064 1.364 18.086 1.00 74.06 88 PHE A N 1
ATOM 681 C CA . PHE A 1 88 ? -7.921 2.540 18.216 1.00 74.06 88 PHE A CA 1
ATOM 682 C C . PHE A 1 88 ? -9.355 2.260 17.743 1.00 74.06 88 PHE A C 1
ATOM 684 O O . PHE A 1 88 ? -10.315 2.642 18.407 1.00 74.06 88 PHE A O 1
ATOM 691 N N . GLU A 1 89 ? -9.511 1.551 16.621 1.00 75.62 89 GLU A N 1
ATOM 692 C CA . GLU A 1 89 ? -10.830 1.132 16.133 1.00 75.62 89 GLU A CA 1
ATOM 693 C C . GLU A 1 89 ? -11.536 0.177 17.107 1.00 75.62 89 GLU A C 1
ATOM 695 O O . GLU A 1 89 ? -12.744 0.304 17.327 1.00 75.62 89 GLU A O 1
ATOM 700 N N . ASP A 1 90 ? -10.787 -0.747 17.715 1.00 77.69 90 ASP A N 1
ATOM 701 C CA . ASP A 1 90 ? -11.311 -1.685 18.710 1.00 77.69 90 ASP A CA 1
ATOM 702 C C . ASP A 1 90 ? -11.766 -0.962 19.991 1.00 77.69 90 ASP A C 1
ATOM 704 O O . ASP A 1 90 ? -12.843 -1.258 20.511 1.00 77.69 90 ASP A O 1
ATOM 708 N N . GLU A 1 91 ? -10.998 0.022 20.473 1.00 83.75 91 GLU A N 1
ATOM 709 C CA . GLU A 1 91 ? -11.360 0.853 21.633 1.00 83.75 91 GLU A CA 1
ATOM 710 C C . GLU A 1 91 ? -12.657 1.641 21.395 1.00 83.75 91 GLU A C 1
ATOM 712 O O . GLU A 1 91 ? -13.572 1.578 22.219 1.00 83.75 91 GLU A O 1
ATOM 717 N N . ILE A 1 92 ? -12.791 2.303 20.239 1.00 84.50 92 ILE A N 1
ATOM 718 C CA . ILE A 1 92 ? -14.016 3.039 19.880 1.00 84.50 92 ILE A CA 1
ATOM 719 C C . ILE A 1 92 ? -15.225 2.105 19.839 1.00 84.50 92 ILE A C 1
ATOM 721 O O . ILE A 1 92 ? -16.312 2.459 20.304 1.00 84.50 92 ILE A O 1
ATOM 725 N N . ARG A 1 93 ? -15.060 0.912 19.260 1.00 85.38 93 ARG A N 1
ATOM 726 C CA . ARG A 1 93 ? -16.146 -0.064 19.158 1.00 85.38 93 ARG A CA 1
ATOM 727 C C . ARG A 1 93 ? -16.597 -0.535 20.539 1.00 85.38 93 ARG A C 1
ATOM 729 O O . ARG A 1 93 ? -17.801 -0.578 20.786 1.00 85.38 93 ARG A O 1
ATOM 736 N N . MET A 1 94 ? -15.652 -0.832 21.433 1.00 85.75 94 MET A N 1
ATOM 737 C CA . MET A 1 94 ? -15.955 -1.239 22.807 1.00 85.75 94 MET A CA 1
ATOM 738 C C . MET A 1 94 ? -16.713 -0.145 23.571 1.00 85.75 94 MET A C 1
ATOM 740 O O . MET A 1 94 ? -17.733 -0.440 24.193 1.00 85.75 94 MET A O 1
ATOM 744 N N . GLU A 1 95 ? -16.293 1.117 23.459 1.00 89.38 95 GLU A N 1
ATOM 745 C CA . GLU A 1 95 ? -16.972 2.236 24.126 1.00 89.38 95 GLU A CA 1
ATOM 746 C C . GLU A 1 95 ? -18.404 2.450 23.596 1.00 89.38 95 GLU A C 1
ATOM 748 O O . GLU A 1 95 ? -19.342 2.667 24.368 1.00 89.38 95 GLU A O 1
ATOM 753 N N . GLN A 1 96 ? -18.611 2.353 22.277 1.00 87.06 96 GLN A N 1
ATOM 754 C CA . GLN A 1 96 ? -19.947 2.467 21.678 1.00 87.06 96 GLN A CA 1
ATOM 755 C C . GLN A 1 96 ? -20.886 1.340 22.130 1.00 87.06 96 GLN A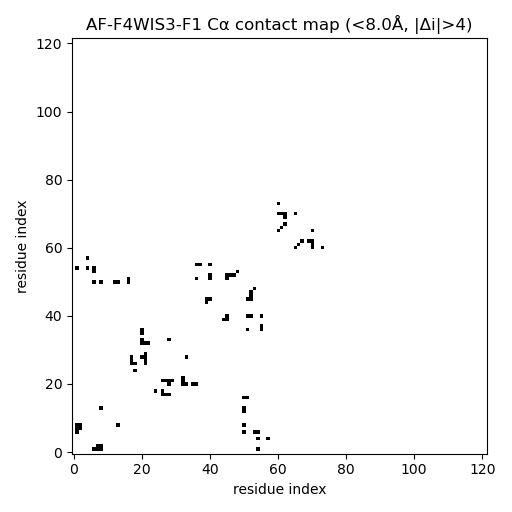 C 1
ATOM 757 O O . GLN A 1 96 ? -22.062 1.596 22.407 1.00 87.06 96 GLN A O 1
ATOM 762 N N . GLU A 1 97 ? -20.386 0.106 22.222 1.00 90.44 97 GLU A N 1
ATOM 763 C CA . GLU A 1 97 ? -21.164 -1.035 22.710 1.00 90.44 97 GLU A CA 1
ATOM 764 C C . GLU A 1 97 ? -21.526 -0.898 24.193 1.00 90.44 97 GLU A C 1
ATOM 766 O O . GLU A 1 97 ? -22.666 -1.183 24.573 1.00 90.44 97 GLU A O 1
ATOM 771 N N . GLU A 1 98 ? -20.597 -0.428 25.027 1.00 93.06 98 GLU A N 1
ATOM 772 C CA . GLU A 1 98 ? -20.833 -0.213 26.456 1.00 93.06 98 GLU A CA 1
ATOM 773 C C . GLU A 1 98 ? -21.880 0.882 26.689 1.00 93.06 98 GLU A C 1
ATOM 775 O O . GLU A 1 98 ? -22.874 0.654 27.385 1.00 93.06 98 GLU A O 1
ATOM 780 N N . ARG A 1 99 ? -21.749 2.030 26.009 1.00 92.31 99 ARG A N 1
ATOM 781 C CA . ARG A 1 99 ? -22.745 3.112 26.079 1.00 92.31 99 ARG A CA 1
ATOM 782 C C . ARG A 1 99 ? -24.132 2.647 25.643 1.00 92.31 99 ARG A C 1
ATOM 784 O O . ARG A 1 99 ? -25.121 2.984 26.293 1.00 92.31 99 ARG A O 1
ATOM 791 N N . LYS A 1 100 ? -24.215 1.843 24.580 1.00 92.50 100 LYS A N 1
ATOM 792 C CA . LYS A 1 100 ? -25.487 1.296 24.099 1.00 92.50 100 LYS A CA 1
ATOM 793 C C . LYS A 1 100 ? -26.129 0.358 25.127 1.00 92.50 100 LYS A C 1
ATOM 795 O O . LYS A 1 100 ? -27.322 0.486 25.397 1.00 92.50 100 LYS A O 1
ATOM 800 N N . ARG A 1 101 ? -25.348 -0.538 25.742 1.00 93.44 101 ARG A N 1
ATOM 801 C CA . ARG A 1 101 ? -25.840 -1.434 26.804 1.00 93.44 101 ARG A CA 1
ATOM 802 C C . ARG A 1 101 ? -26.361 -0.658 28.007 1.00 93.44 101 ARG A C 1
ATOM 804 O O . ARG A 1 101 ? -27.439 -0.969 28.507 1.00 93.44 101 ARG A O 1
ATOM 811 N N . GLU A 1 102 ? -25.640 0.371 28.446 1.00 92.94 102 GLU A N 1
ATOM 812 C CA . GLU A 1 102 ? -26.099 1.204 29.557 1.00 92.94 102 GLU A CA 1
ATOM 813 C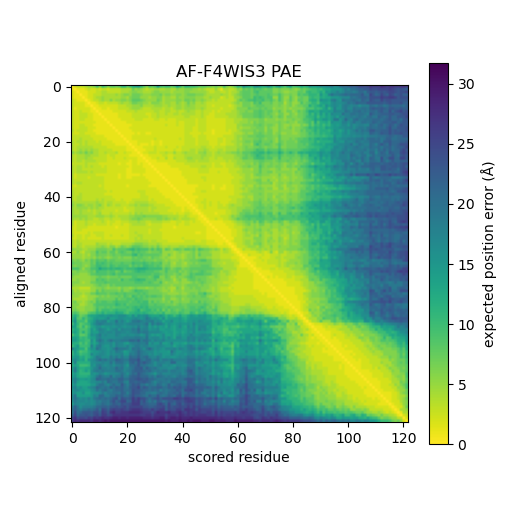 C . GLU A 1 102 ? -27.410 1.936 29.248 1.00 92.94 102 GLU A C 1
ATOM 815 O O . GLU A 1 102 ? -28.265 2.077 30.125 1.00 92.94 102 GLU A O 1
ATOM 820 N N . GLU A 1 103 ? -27.570 2.449 28.027 1.00 91.31 103 GLU A N 1
ATOM 821 C CA . GLU A 1 103 ? -28.798 3.126 27.606 1.00 91.31 103 GLU A CA 1
ATOM 822 C C . GLU A 1 103 ? -29.988 2.162 27.563 1.00 91.31 103 GLU A C 1
ATOM 824 O O . GLU A 1 103 ? -31.061 2.502 28.072 1.00 91.31 103 GLU A O 1
ATOM 829 N N . GLU A 1 104 ? -29.790 0.948 27.043 1.00 91.81 104 GLU A N 1
ATOM 830 C CA . GLU A 1 104 ? -30.797 -0.118 27.037 1.00 91.81 104 GLU A CA 1
ATOM 831 C C . GLU A 1 104 ? -31.194 -0.525 28.464 1.00 91.81 104 GLU A C 1
ATOM 833 O O . GLU A 1 104 ? -32.383 -0.616 28.781 1.00 91.81 104 GLU A O 1
ATOM 838 N N . GLU A 1 105 ? -30.225 -0.684 29.368 1.00 92.38 105 GLU A N 1
ATOM 839 C CA . GLU A 1 105 ? -30.489 -1.052 30.760 1.00 92.38 105 GLU A CA 1
ATOM 840 C C . GLU A 1 105 ? -31.204 0.077 31.525 1.00 92.38 105 GLU A C 1
ATOM 842 O O . GLU A 1 105 ? -32.165 -0.159 32.270 1.00 92.38 105 GLU A O 1
ATOM 847 N N . LYS A 1 106 ? -30.805 1.337 31.296 1.00 92.19 106 LYS A N 1
ATOM 848 C CA . LYS A 1 106 ? -31.484 2.523 31.847 1.00 92.19 106 LYS A CA 1
ATOM 849 C C . LYS A 1 106 ? -32.914 2.639 31.312 1.00 92.19 106 LYS A C 1
ATOM 851 O O . LYS A 1 106 ? -33.816 2.977 32.087 1.00 92.19 106 LYS A O 1
ATOM 856 N N . ALA A 1 107 ? -33.146 2.359 30.030 1.00 93.00 107 ALA A N 1
ATOM 857 C CA . ALA A 1 107 ? -34.477 2.355 29.429 1.00 93.00 107 ALA A CA 1
ATOM 858 C C . ALA A 1 107 ? -35.360 1.253 30.033 1.00 93.00 107 ALA A C 1
ATOM 860 O O . ALA A 1 107 ? -36.446 1.555 30.535 1.00 93.00 107 ALA A O 1
ATOM 861 N N . ALA A 1 108 ? -34.856 0.018 30.106 1.00 92.88 108 ALA A N 1
ATOM 862 C CA . ALA A 1 108 ? -35.562 -1.110 30.707 1.00 92.88 108 ALA A CA 1
ATOM 863 C C . ALA A 1 108 ? -35.906 -0.851 32.183 1.00 92.88 108 ALA A C 1
ATOM 865 O O . ALA A 1 108 ? -37.035 -1.086 32.620 1.00 92.88 108 ALA A O 1
ATOM 866 N N . ARG A 1 109 ? -34.973 -0.282 32.960 1.00 90.44 109 ARG A N 1
ATOM 867 C CA . ARG A 1 109 ? -35.215 0.084 34.366 1.00 90.44 109 ARG A CA 1
ATOM 868 C C . ARG A 1 109 ? -36.309 1.148 34.504 1.00 90.44 109 ARG A C 1
ATOM 870 O O . ARG A 1 109 ? -37.156 1.036 35.393 1.00 90.44 109 ARG A O 1
ATOM 877 N N . ARG A 1 110 ? -36.320 2.172 33.640 1.00 85.81 110 ARG A N 1
ATOM 878 C CA . ARG A 1 110 ? -37.385 3.198 33.618 1.00 85.81 110 ARG A CA 1
ATOM 879 C C . ARG A 1 110 ? -38.746 2.584 33.298 1.00 85.81 110 ARG A C 1
ATOM 881 O O . ARG A 1 110 ? -39.745 2.962 33.909 1.00 85.81 110 ARG A O 1
ATOM 888 N N . GLU A 1 111 ? -38.785 1.635 32.370 1.00 89.75 111 GLU A N 1
ATOM 889 C CA . GLU A 1 111 ? -40.013 0.961 31.957 1.00 89.75 111 GLU A CA 1
ATOM 890 C C . GLU A 1 111 ? -40.570 0.055 33.065 1.00 89.75 111 GLU A C 1
ATOM 892 O O . GLU A 1 111 ? -41.750 0.148 33.409 1.00 89.75 111 GLU A O 1
ATOM 897 N N . GLN A 1 112 ? -39.705 -0.725 33.722 1.00 88.75 112 GLN A N 1
ATOM 898 C CA . GLN A 1 112 ? -40.067 -1.538 34.887 1.00 88.75 112 GLN A CA 1
ATOM 899 C C . GLN A 1 112 ? -40.589 -0.691 36.054 1.00 88.75 112 GLN A C 1
ATOM 901 O O . GLN A 1 112 ? -41.561 -1.072 36.711 1.00 88.75 112 GLN A O 1
ATOM 906 N N . PHE A 1 113 ? -39.974 0.468 36.315 1.00 88.44 113 PHE A N 1
ATOM 907 C CA . PHE A 1 113 ? -40.448 1.387 37.350 1.00 88.44 113 PHE A CA 1
ATOM 908 C C . PHE A 1 113 ? -41.857 1.908 37.034 1.00 88.44 113 PHE A C 1
ATOM 910 O O . PHE A 1 113 ? -42.729 1.901 37.903 1.00 88.44 113 PHE A O 1
ATOM 917 N N . ARG A 1 114 ? -42.110 2.287 35.774 1.00 83.19 114 ARG A N 1
ATOM 918 C CA . ARG A 1 114 ? -43.425 2.757 35.316 1.00 83.19 114 ARG A CA 1
ATOM 919 C C . ARG A 1 114 ? -44.502 1.675 35.449 1.00 83.19 114 ARG A C 1
ATOM 921 O O . ARG A 1 114 ? -45.597 1.978 35.915 1.00 83.19 114 ARG A O 1
ATOM 928 N N . GLN A 1 115 ? -44.191 0.425 35.098 1.00 85.25 115 GLN A N 1
ATOM 929 C CA . GLN A 1 115 ? -45.121 -0.700 35.257 1.00 85.25 115 GLN A CA 1
ATOM 930 C C . GLN A 1 115 ? -45.459 -0.964 36.730 1.00 85.25 115 GLN A C 1
ATOM 932 O O . GLN A 1 115 ? -46.632 -1.083 37.074 1.00 85.25 115 GLN A O 1
ATOM 937 N N . LYS A 1 116 ? -44.459 -0.998 37.624 1.00 83.75 116 LYS A N 1
ATOM 938 C CA . LYS A 1 116 ? -44.698 -1.189 39.065 1.00 83.75 116 LYS A CA 1
ATOM 939 C C . LYS A 1 116 ? -45.533 -0.056 39.669 1.00 83.75 116 LYS A C 1
ATOM 941 O O . LYS A 1 116 ? -46.455 -0.335 40.429 1.00 83.75 116 LYS A O 1
ATOM 946 N N . ALA A 1 117 ? -45.266 1.199 39.301 1.00 81.00 117 ALA A N 1
ATOM 947 C CA . ALA A 1 117 ? -46.062 2.342 39.754 1.00 81.00 117 ALA A CA 1
ATOM 948 C C . ALA A 1 117 ? -47.534 2.253 39.302 1.00 81.00 117 ALA A C 1
ATOM 950 O O . ALA A 1 117 ? -48.431 2.577 40.075 1.00 81.00 117 ALA A O 1
ATOM 951 N N . ALA A 1 118 ? -47.797 1.756 38.088 1.00 80.00 118 ALA A N 1
ATOM 952 C CA . ALA A 1 118 ? -49.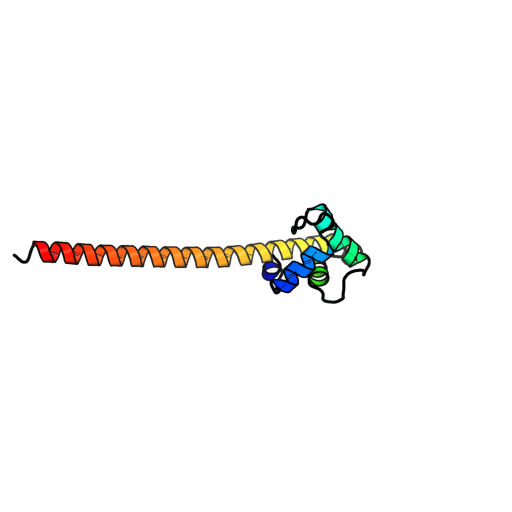158 1.559 37.582 1.00 80.00 118 ALA A CA 1
ATOM 953 C C . ALA A 1 118 ? -49.939 0.453 38.324 1.00 80.00 118 ALA A C 1
ATOM 955 O O . ALA A 1 118 ? -51.165 0.507 38.377 1.00 80.00 118 ALA A O 1
ATOM 956 N N . ILE A 1 119 ? -49.248 -0.533 38.908 1.00 76.81 119 ILE A N 1
ATOM 957 C CA . ILE A 1 119 ? -49.867 -1.639 39.659 1.00 76.81 119 ILE A CA 1
ATOM 958 C C . ILE A 1 119 ? -50.251 -1.214 41.087 1.00 76.81 119 ILE A C 1
ATOM 960 O O . ILE A 1 119 ? -51.281 -1.651 41.586 1.00 76.81 119 ILE A O 1
ATOM 964 N N . PHE A 1 120 ? -49.461 -0.349 41.730 1.00 67.38 120 PHE A N 1
ATOM 965 C CA . PHE A 1 120 ? -49.687 0.113 43.112 1.00 67.38 120 PHE A CA 1
ATOM 966 C C . PHE A 1 120 ? -50.574 1.371 43.231 1.00 67.38 120 PHE A C 1
ATOM 968 O O . PHE A 1 120 ? -50.824 1.836 44.338 1.00 67.38 120 PHE A O 1
ATOM 975 N N . GLY A 1 121 ? -51.027 1.944 42.111 1.00 60.59 121 GLY A N 1
ATOM 976 C CA . GLY A 1 121 ? -51.858 3.157 42.063 1.00 60.59 121 GLY A CA 1
ATOM 977 C C . GLY A 1 121 ? -53.379 2.929 42.033 1.00 60.59 121 GLY A C 1
ATOM 978 O O . GLY A 1 121 ? -54.102 3.850 41.658 1.00 60.59 121 GLY A O 1
ATOM 979 N N . LYS A 1 122 ? -53.863 1.727 42.368 1.00 50.84 122 LYS A N 1
ATOM 980 C CA . LYS A 1 122 ? -55.285 1.405 42.597 1.00 50.84 122 LYS A CA 1
ATOM 981 C C . LYS A 1 122 ? -55.494 1.028 44.055 1.00 50.84 122 LYS A C 1
ATOM 983 O O . LYS A 1 122 ? -56.576 1.371 44.572 1.00 50.84 122 LYS A O 1
#

InterPro domains:
  IPR002048 EF-hand domain [PF00036] (14-40)
  IPR002048 EF-hand domain [PS50222] (9-44)
  IPR002048 EF-hand domain [SM00054] (13-41)
  IPR011992 EF-hand domain pair [SSF47473] (2-41)
  IPR018247 EF-Hand 1, calcium-binding site [PS00018] (22-34)
  IPR040365 EF-hand domain-containing protein D1/2 [PTHR13025] (1-120)

Foldseek 3Di:
DCVLLVRDDDPVLVQVVQVVQVPPPPSDADPVSVVVLLVCLVVVVDDPPRSSVSVNVSPDDDCVVLPPVRVVVSVVVVVVSSVVVVVVVVVVVVVVVVVVVVVVVVVVVVVVVVVVVVVPPD

Organism: Acromyrmex echinatior (NCBI:txid103372)

pLDDT: mean 87.8, std 7.17, range [50.84, 95.88]

Nearest PDB structures (foldseek):
  7ygw-assembly1_A  TM=9.635E-01  e=1.056E-05  Mus musculus
  5i2o-assembly1_A  TM=9.474E-01  e=8.796E-06  Homo sapiens
  5h0p-assembly1_A  TM=9.608E-01  e=3.793E-05  Homo sapiens
  5i2q-assembly1_A  TM=9.463E-01  e=6.561E-05  Homo sapiens

Solvent-accessible surface area (backbone atoms only — not comparable to full-atom values): 7121 Å² total; per-residue (Å²): 110,47,57,83,68,75,54,69,68,51,76,68,53,51,50,53,52,38,64,74,47,37,85,85,69,84,83,49,75,52,74,69,32,54,52,44,52,51,53,33,47,77,69,64,71,46,57,85,83,33,73,62,38,48,51,42,66,73,74,59,76,63,46,89,80,52,31,70,70,43,46,49,52,52,51,54,52,51,53,51,51,56,51,52,56,52,52,54,56,50,51,55,50,52,52,53,52,50,55,49,51,52,51,53,50,52,48,52,53,54,50,53,51,52,53,54,53,65,69,73,72,118